Protein AF-A0A1S8L3D3-F1 (afdb_monomer_lite)

Organism: NCBI:txid36839

Radius of gyration: 21.11 Å; chains: 1; bounding box: 49×28×64 Å

Structure (mmCIF, N/CA/C/O backbone):
data_AF-A0A1S8L3D3-F1
#
_entry.id   AF-A0A1S8L3D3-F1
#
loop_
_atom_site.group_PDB
_atom_site.id
_atom_site.type_symbol
_atom_site.label_atom_id
_atom_site.label_alt_id
_atom_site.label_comp_id
_atom_site.label_asym_id
_atom_site.label_entity_id
_atom_site.label_seq_id
_atom_site.pdbx_PDB_ins_code
_atom_site.Cartn_x
_atom_site.Cartn_y
_atom_site.Cartn_z
_atom_site.occupancy
_atom_site.B_iso_or_equiv
_atom_site.auth_seq_id
_atom_site.auth_comp_id
_atom_site.auth_asym_id
_atom_site.auth_atom_id
_atom_site.pdbx_PDB_model_num
ATOM 1 N N . MET A 1 1 ? 31.358 -5.172 3.304 1.00 55.22 1 MET A N 1
ATOM 2 C CA . MET A 1 1 ? 30.221 -5.701 4.100 1.00 55.22 1 MET A CA 1
ATOM 3 C C . MET A 1 1 ? 29.551 -4.629 4.972 1.00 55.22 1 MET A C 1
ATOM 5 O O . MET A 1 1 ? 28.354 -4.429 4.820 1.00 55.22 1 MET A O 1
ATOM 9 N N . LYS A 1 2 ? 30.297 -3.856 5.783 1.00 49.47 2 LYS A N 1
ATOM 10 C CA . LYS A 1 2 ? 29.749 -2.795 6.664 1.00 49.47 2 LYS A CA 1
ATOM 11 C C . LYS A 1 2 ? 28.937 -1.693 5.948 1.00 49.47 2 LYS A C 1
ATOM 13 O O . LYS A 1 2 ? 27.883 -1.305 6.433 1.00 49.47 2 LYS A O 1
ATOM 18 N N . ILE A 1 3 ? 29.351 -1.260 4.752 1.00 60.94 3 ILE A N 1
ATOM 19 C CA . ILE A 1 3 ? 28.654 -0.199 3.987 1.00 60.94 3 ILE A CA 1
ATOM 20 C C . ILE A 1 3 ? 27.263 -0.642 3.489 1.00 60.94 3 ILE A C 1
ATOM 22 O O . ILE A 1 3 ? 26.335 0.164 3.469 1.00 60.94 3 ILE A O 1
ATOM 26 N N . LYS A 1 4 ? 27.088 -1.922 3.118 1.00 54.47 4 LYS A N 1
ATOM 27 C CA . LYS A 1 4 ? 25.771 -2.456 2.716 1.00 54.47 4 LYS A CA 1
ATOM 28 C C . LYS A 1 4 ?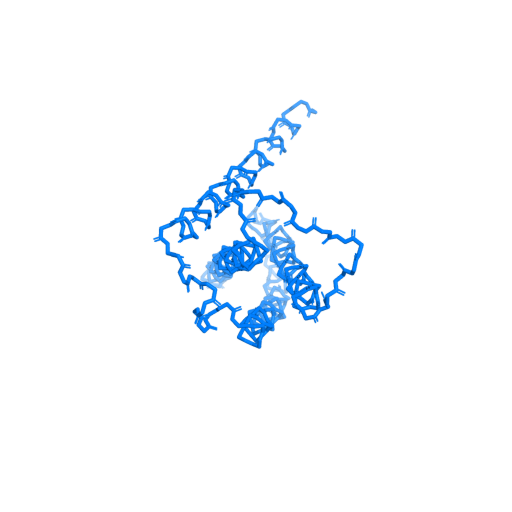 24.809 -2.500 3.907 1.00 54.47 4 LYS A C 1
ATOM 30 O O . LYS A 1 4 ? 23.673 -2.076 3.761 1.00 54.47 4 LYS A O 1
ATOM 35 N N . ILE A 1 5 ? 25.292 -2.918 5.080 1.00 60.12 5 ILE A N 1
ATOM 36 C CA . ILE A 1 5 ? 24.497 -2.975 6.318 1.00 60.12 5 ILE A CA 1
ATOM 37 C C . ILE A 1 5 ? 24.017 -1.572 6.718 1.00 60.12 5 ILE A C 1
ATOM 39 O O . ILE A 1 5 ? 22.832 -1.380 6.971 1.00 60.12 5 ILE A O 1
ATOM 43 N N . ILE A 1 6 ? 24.904 -0.571 6.681 1.00 56.94 6 ILE A N 1
ATOM 44 C CA . ILE A 1 6 ? 24.558 0.822 7.008 1.00 56.94 6 ILE A CA 1
ATOM 45 C C . ILE A 1 6 ? 23.495 1.376 6.045 1.00 56.94 6 ILE A C 1
ATOM 47 O O . ILE A 1 6 ? 22.534 2.001 6.489 1.00 56.94 6 ILE A O 1
ATOM 51 N N . LYS A 1 7 ? 23.604 1.107 4.735 1.00 54.69 7 LYS A N 1
ATOM 52 C CA . LYS A 1 7 ? 22.593 1.545 3.754 1.00 54.69 7 LYS A CA 1
ATOM 53 C C . LYS A 1 7 ? 21.221 0.905 3.990 1.00 54.69 7 LYS A C 1
ATOM 55 O O . LYS A 1 7 ? 20.220 1.610 3.897 1.00 54.69 7 LYS A O 1
ATOM 60 N N . THR A 1 8 ? 21.169 -0.382 4.331 1.00 59.94 8 THR A N 1
ATOM 61 C CA . THR A 1 8 ? 19.910 -1.072 4.657 1.00 59.94 8 THR A CA 1
ATOM 62 C C . THR A 1 8 ? 19.270 -0.508 5.926 1.00 59.94 8 THR A C 1
ATOM 64 O O . THR A 1 8 ? 18.068 -0.262 5.946 1.00 59.94 8 THR A O 1
ATOM 67 N N . ILE A 1 9 ? 20.065 -0.222 6.961 1.00 57.06 9 ILE A N 1
ATOM 68 C CA . ILE A 1 9 ? 19.568 0.379 8.209 1.00 57.06 9 ILE A CA 1
ATOM 69 C C . ILE A 1 9 ? 18.978 1.770 7.947 1.00 57.06 9 ILE A C 1
ATOM 71 O O . ILE A 1 9 ? 17.889 2.071 8.426 1.00 57.06 9 ILE A O 1
ATOM 75 N N . ILE A 1 10 ? 19.646 2.599 7.139 1.00 62.78 10 ILE A N 1
ATOM 76 C CA . ILE A 1 10 ? 19.157 3.943 6.793 1.00 62.78 10 ILE A CA 1
ATOM 77 C C . ILE A 1 10 ? 17.858 3.874 5.975 1.00 62.78 10 ILE A C 1
ATOM 79 O O . ILE A 1 10 ? 16.953 4.677 6.200 1.00 62.78 10 ILE A O 1
ATOM 83 N N . ALA A 1 11 ? 17.746 2.932 5.034 1.00 61.59 11 ALA A N 1
ATOM 84 C CA . ALA A 1 11 ? 16.523 2.738 4.254 1.00 61.59 11 ALA A CA 1
ATOM 85 C C . ALA A 1 11 ? 15.346 2.315 5.150 1.00 61.59 11 ALA A C 1
ATOM 87 O O . ALA A 1 11 ? 14.277 2.922 5.087 1.00 61.59 11 ALA A O 1
ATOM 88 N N . ASN A 1 12 ? 15.578 1.363 6.057 1.00 72.25 12 ASN A N 1
ATOM 89 C CA . ASN A 1 12 ? 14.573 0.915 7.021 1.00 72.25 12 ASN A CA 1
ATOM 90 C C . ASN A 1 12 ? 14.174 2.035 7.992 1.00 72.25 12 ASN A C 1
ATOM 92 O O . ASN A 1 12 ? 12.997 2.177 8.311 1.00 72.25 12 ASN A O 1
ATOM 96 N N . PHE A 1 13 ? 15.128 2.873 8.409 1.00 77.44 13 PHE A N 1
ATOM 97 C CA . PHE A 1 13 ? 14.851 4.025 9.264 1.00 77.44 13 PHE A CA 1
ATOM 98 C C . PHE A 1 13 ? 13.954 5.052 8.565 1.00 77.44 13 PHE A C 1
ATOM 100 O O . PHE A 1 13 ? 13.006 5.538 9.167 1.00 77.44 13 PHE A O 1
ATOM 107 N N . LYS A 1 14 ? 14.182 5.343 7.276 1.00 76.56 14 LYS A N 1
ATOM 108 C CA . LYS A 1 14 ? 13.314 6.256 6.510 1.00 76.56 14 LYS A CA 1
ATOM 109 C C . LYS A 1 14 ? 11.876 5.749 6.421 1.00 76.56 14 LYS A C 1
ATOM 111 O O . LYS A 1 14 ? 10.954 6.531 6.629 1.00 76.56 14 LYS A O 1
ATOM 116 N N . ILE A 1 15 ? 11.692 4.460 6.131 1.00 79.38 15 ILE A N 1
ATOM 117 C CA . ILE A 1 15 ? 10.361 3.839 6.060 1.00 79.38 15 ILE A CA 1
ATOM 118 C C . ILE A 1 15 ? 9.680 3.911 7.430 1.00 79.38 15 ILE A C 1
ATOM 120 O O . ILE A 1 15 ? 8.537 4.353 7.516 1.00 79.38 15 ILE A O 1
ATOM 124 N N . LEU A 1 16 ? 10.399 3.571 8.504 1.00 84.62 16 LEU A N 1
ATOM 125 C CA . LEU A 1 16 ? 9.895 3.670 9.873 1.00 84.62 16 LEU A CA 1
ATOM 126 C C . LEU A 1 16 ? 9.445 5.100 10.209 1.00 84.62 16 LEU A C 1
ATOM 128 O O . LEU A 1 16 ? 8.353 5.291 10.740 1.00 84.62 16 LEU A O 1
ATOM 132 N N . THR A 1 17 ? 10.245 6.108 9.858 1.00 86.19 17 THR A N 1
ATOM 133 C CA . THR A 1 17 ? 9.895 7.515 10.082 1.00 86.19 17 THR A CA 1
ATOM 134 C C . THR A 1 17 ? 8.615 7.897 9.346 1.00 86.19 17 THR A C 1
ATOM 136 O O . THR A 1 17 ? 7.757 8.550 9.929 1.00 86.19 17 THR A O 1
ATOM 139 N N . ILE A 1 18 ? 8.444 7.468 8.092 1.00 87.62 18 ILE A N 1
ATOM 140 C CA . ILE A 1 18 ? 7.222 7.736 7.320 1.00 87.62 18 ILE A CA 1
ATOM 141 C C . ILE A 1 18 ? 6.013 7.069 7.980 1.00 87.62 18 ILE A C 1
ATOM 143 O O . ILE A 1 18 ? 4.992 7.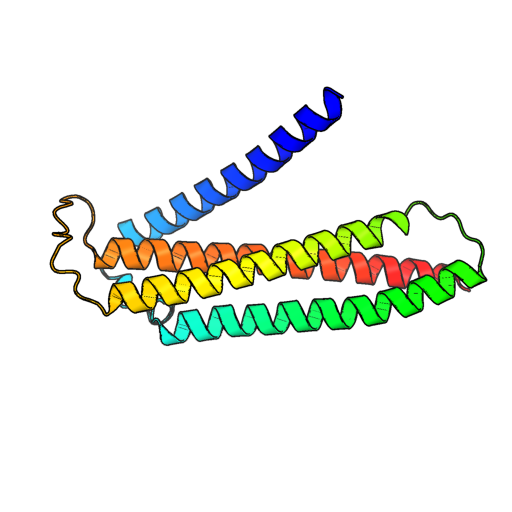724 8.166 1.00 87.62 18 ILE A O 1
ATOM 147 N N . PHE A 1 19 ? 6.142 5.809 8.402 1.00 88.94 19 PHE A N 1
ATOM 148 C CA . PHE A 1 19 ? 5.099 5.098 9.144 1.00 88.94 19 PHE A CA 1
ATOM 149 C C . PHE A 1 19 ? 4.686 5.854 10.411 1.00 88.94 19 PHE A C 1
ATOM 151 O O . PHE A 1 19 ? 3.498 6.083 10.630 1.00 88.94 19 PHE A O 1
ATOM 158 N N . ILE A 1 20 ? 5.657 6.292 11.216 1.00 90.50 20 ILE A N 1
ATOM 159 C CA . ILE A 1 20 ? 5.404 7.048 12.448 1.00 90.50 20 ILE A CA 1
ATOM 160 C C . ILE A 1 20 ? 4.721 8.381 12.134 1.00 90.50 20 ILE A C 1
ATOM 162 O O . ILE A 1 20 ? 3.738 8.727 12.782 1.00 90.50 20 ILE A O 1
ATOM 166 N N . VAL A 1 21 ? 5.193 9.120 11.128 1.00 92.25 21 VAL A N 1
ATOM 167 C CA . VAL A 1 21 ? 4.604 10.409 10.737 1.00 92.25 21 VAL A CA 1
ATOM 168 C C . VAL A 1 21 ? 3.157 10.234 10.277 1.0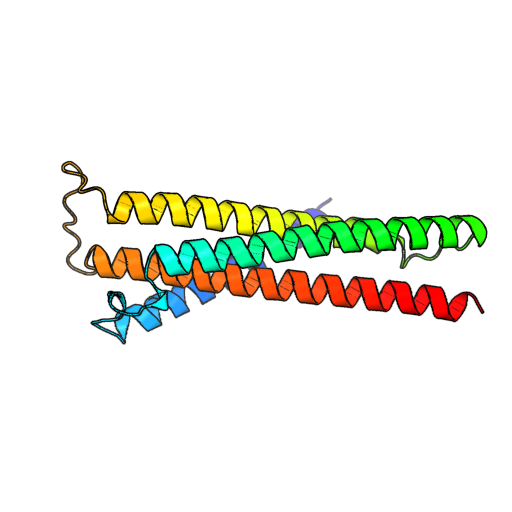0 92.25 21 VAL A C 1
ATOM 170 O O . VAL A 1 21 ? 2.284 10.962 10.740 1.00 92.25 21 VAL A O 1
ATOM 173 N N . LEU A 1 22 ? 2.873 9.248 9.422 1.00 92.06 22 LEU A N 1
ATOM 174 C CA . LEU A 1 22 ? 1.509 8.966 8.966 1.00 92.06 22 LEU A CA 1
ATOM 175 C C . LEU A 1 22 ? 0.602 8.525 10.120 1.00 92.06 22 LEU A C 1
ATOM 177 O O . LEU A 1 22 ? -0.561 8.926 10.178 1.00 92.06 22 LEU A O 1
ATOM 181 N N . PHE A 1 23 ? 1.138 7.756 11.069 1.00 92.19 23 PHE A N 1
ATOM 182 C CA . PHE A 1 23 ? 0.414 7.370 12.274 1.00 92.19 23 PHE A CA 1
ATOM 183 C C . PHE A 1 23 ? 0.086 8.590 13.143 1.00 92.19 23 PHE A C 1
ATOM 185 O O . PHE A 1 23 ? -1.067 8.769 13.530 1.00 92.19 23 PHE A O 1
ATOM 192 N N . ILE A 1 24 ? 1.052 9.482 13.383 1.00 91.31 24 ILE A N 1
ATOM 193 C CA . ILE A 1 24 ? 0.838 10.730 14.132 1.00 91.31 24 ILE A CA 1
ATOM 194 C C . ILE A 1 24 ? -0.211 11.606 13.441 1.00 91.31 24 ILE A C 1
ATOM 196 O O . ILE A 1 24 ? -1.110 12.106 14.112 1.00 91.31 24 ILE A O 1
ATOM 200 N N . ILE A 1 25 ? -0.145 11.756 12.114 1.00 91.25 25 ILE A N 1
ATOM 201 C CA . ILE A 1 25 ? -1.147 12.506 11.343 1.00 91.25 25 ILE A CA 1
ATOM 202 C C . ILE A 1 25 ? -2.533 11.879 11.531 1.00 91.25 25 ILE A C 1
ATOM 204 O O . ILE A 1 25 ? -3.484 12.588 11.853 1.00 91.25 25 ILE A O 1
ATOM 208 N N . SER A 1 26 ? -2.659 10.555 11.405 1.00 90.19 26 SER A N 1
ATOM 209 C CA . SER A 1 26 ? -3.937 9.865 11.626 1.00 90.19 26 SER A CA 1
ATOM 210 C C . SER A 1 26 ? -4.475 10.074 13.047 1.00 90.19 26 SER A C 1
ATOM 212 O O . SER A 1 26 ? -5.654 10.383 13.221 1.00 90.19 26 SER A O 1
ATOM 214 N N . ALA A 1 27 ? -3.604 10.008 14.058 1.00 89.12 27 ALA A N 1
ATOM 215 C CA . ALA A 1 27 ? -3.963 10.245 15.448 1.00 89.12 27 ALA A CA 1
ATOM 216 C C . ALA A 1 27 ? -4.425 11.690 15.670 1.00 89.12 27 ALA A C 1
ATOM 218 O O . ALA A 1 27 ? -5.441 11.912 16.323 1.00 89.12 27 ALA A O 1
ATOM 219 N N . PHE A 1 28 ? -3.732 12.661 15.073 1.00 90.75 28 PHE A N 1
ATOM 220 C CA . PHE A 1 28 ? -4.090 14.076 15.122 1.00 90.75 28 PHE A CA 1
ATOM 221 C C . PHE A 1 28 ? -5.470 14.352 14.505 1.00 90.75 28 PHE A C 1
ATOM 223 O O . PHE A 1 28 ? -6.277 15.078 15.082 1.00 90.75 28 PHE A O 1
ATOM 230 N N . PHE A 1 29 ? -5.795 13.726 13.370 1.00 87.94 29 PHE A N 1
ATOM 231 C CA . PHE A 1 29 ? -7.127 13.848 12.769 1.00 87.94 29 PHE A CA 1
ATOM 232 C C . PHE A 1 29 ? -8.230 13.316 13.693 1.00 87.94 29 PHE A C 1
ATOM 234 O O . PHE A 1 29 ? -9.268 13.967 13.847 1.00 87.94 29 PHE A O 1
ATOM 241 N N . VAL A 1 30 ? -8.002 12.162 14.326 1.00 87.75 30 VAL A N 1
ATOM 242 C CA . VAL A 1 30 ? -8.974 11.526 15.229 1.00 87.75 30 VAL A CA 1
ATOM 243 C C . VAL A 1 30 ? -9.169 12.324 16.518 1.00 87.75 30 VAL A C 1
ATOM 245 O O . VAL A 1 30 ? -10.296 12.430 16.997 1.00 87.75 30 VAL A O 1
ATOM 248 N N . THR A 1 31 ? -8.110 12.914 17.077 1.00 85.31 31 THR A N 1
ATOM 249 C CA . THR A 1 31 ? -8.213 13.704 18.314 1.00 85.31 31 THR A CA 1
ATOM 250 C C . THR A 1 31 ? -8.916 15.043 18.103 1.00 85.31 31 THR A C 1
ATOM 252 O O . THR A 1 31 ? -9.650 15.482 18.989 1.00 85.31 31 THR A O 1
ATOM 255 N N . LEU A 1 32 ? -8.754 15.675 16.936 1.00 85.56 32 LEU A N 1
ATOM 256 C CA . LEU A 1 32 ? -9.435 16.932 16.612 1.00 85.56 32 LEU A CA 1
ATOM 257 C C . LEU A 1 32 ? -10.921 16.748 16.274 1.00 85.56 32 LEU A C 1
ATOM 259 O O . LEU A 1 32 ? -11.740 17.602 16.613 1.00 85.56 32 LEU A O 1
ATOM 263 N N . ASN A 1 33 ? -11.293 15.637 15.633 1.00 82.62 33 ASN A N 1
ATOM 264 C CA . ASN A 1 33 ? -12.658 15.404 15.163 1.00 82.62 33 ASN A CA 1
ATOM 265 C C . ASN A 1 33 ? -13.372 14.324 15.982 1.00 82.62 33 ASN A C 1
ATOM 267 O O . ASN A 1 33 ? -13.332 13.137 15.665 1.00 82.62 33 ASN A O 1
ATOM 271 N N . LYS A 1 34 ? -14.147 14.741 16.990 1.00 73.00 34 LYS A N 1
ATOM 272 C CA . LYS A 1 34 ? -14.897 13.825 17.877 1.00 73.00 34 LYS A CA 1
ATOM 273 C C . LYS A 1 34 ? -15.918 12.917 17.167 1.00 73.00 34 LYS A C 1
ATOM 275 O O . LYS A 1 34 ? -16.361 11.939 17.761 1.00 73.00 34 LYS A O 1
ATOM 280 N N . LYS A 1 35 ? -16.306 13.231 15.925 1.00 81.56 35 LYS A N 1
ATOM 281 C CA . LYS A 1 35 ? -17.233 12.438 15.091 1.00 81.56 35 LYS A CA 1
ATOM 282 C C . LYS A 1 35 ? -16.569 11.865 13.837 1.00 81.56 35 LYS A C 1
ATOM 284 O O . LYS A 1 35 ? -17.245 11.561 12.867 1.00 81.56 35 LYS A O 1
ATOM 289 N N . ILE A 1 36 ? -15.246 11.706 13.831 1.00 82.75 36 ILE A N 1
ATOM 290 C CA . ILE A 1 36 ? -14.523 11.244 12.639 1.00 82.75 36 ILE A CA 1
ATOM 291 C C . ILE A 1 36 ? -15.019 9.887 12.117 1.00 82.75 36 ILE A C 1
ATOM 293 O O . ILE A 1 36 ? -15.032 9.662 10.914 1.00 82.75 36 ILE A O 1
ATOM 297 N N . TYR A 1 37 ? -15.511 9.020 13.007 1.00 78.50 37 TYR A N 1
ATOM 298 C CA . TYR A 1 37 ? -16.063 7.706 12.673 1.00 78.50 37 TYR A CA 1
ATOM 299 C C . TYR A 1 37 ? -17.336 7.752 11.808 1.00 78.50 37 TYR A C 1
ATOM 301 O O . TYR A 1 37 ? -17.717 6.718 11.271 1.00 78.50 37 TYR A O 1
ATOM 309 N N . THR A 1 38 ? -17.996 8.909 11.668 1.00 82.50 38 THR A N 1
ATOM 310 C CA . THR A 1 38 ? -19.170 9.075 10.792 1.00 82.50 38 THR A CA 1
ATOM 311 C C . THR A 1 38 ? -18.806 9.552 9.388 1.00 82.50 38 THR A C 1
ATOM 313 O O . THR A 1 38 ? -19.700 9.799 8.584 1.00 82.50 38 THR A O 1
ATOM 316 N N . LEU A 1 39 ? -17.521 9.767 9.088 1.00 87.19 39 LEU A N 1
ATOM 317 C CA . LEU A 1 39 ? -17.102 10.141 7.742 1.00 87.19 39 LEU A CA 1
ATOM 318 C C . LEU A 1 39 ? -17.302 8.962 6.786 1.00 87.19 39 LEU A C 1
ATOM 320 O O . LEU A 1 39 ? -16.810 7.865 7.046 1.00 87.19 39 LEU A O 1
ATOM 324 N N . SER A 1 40 ? -17.926 9.226 5.637 1.00 87.81 40 SER A N 1
ATOM 325 C CA . SER A 1 40 ? -18.163 8.228 4.583 1.00 87.81 40 SER A CA 1
ATOM 326 C C . SER A 1 40 ? -16.874 7.564 4.087 1.00 87.81 40 SER A C 1
ATOM 328 O O . SER A 1 40 ? -16.862 6.385 3.750 1.00 87.81 40 SER A O 1
ATOM 330 N N . ILE A 1 41 ? -15.749 8.287 4.123 1.00 88.38 41 ILE A N 1
ATOM 331 C CA . ILE A 1 41 ? -14.428 7.761 3.748 1.00 88.38 41 ILE A CA 1
ATOM 332 C C . ILE A 1 41 ? -13.942 6.624 4.671 1.00 88.38 41 ILE A C 1
ATOM 334 O O . ILE A 1 41 ? -13.029 5.885 4.313 1.00 88.38 41 ILE A O 1
ATOM 338 N N . LEU A 1 42 ? -14.528 6.476 5.865 1.00 89.81 42 LEU A N 1
ATOM 339 C CA . LEU A 1 42 ? -14.197 5.423 6.832 1.00 89.81 42 LEU A CA 1
ATOM 340 C C . LEU A 1 42 ? -15.211 4.276 6.848 1.00 89.81 42 LEU A C 1
ATOM 342 O O . LEU A 1 42 ? -15.064 3.329 7.634 1.00 89.81 42 LEU A O 1
ATOM 346 N N . GLU A 1 43 ? -16.220 4.326 5.980 1.00 92.12 43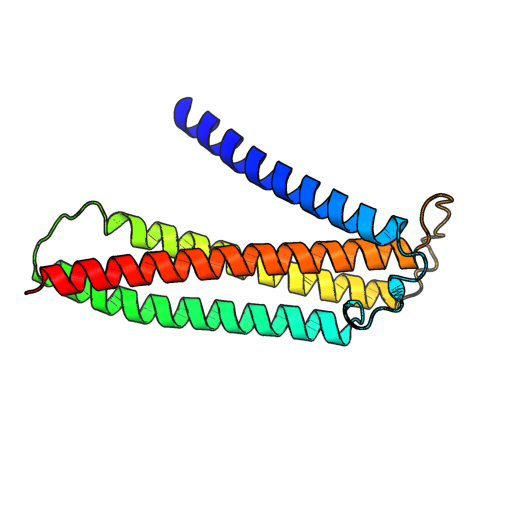 GLU A N 1
ATOM 347 C CA . GLU A 1 43 ? -17.128 3.208 5.775 1.00 92.12 43 GLU A CA 1
ATOM 348 C C . GLU A 1 43 ? -16.380 2.020 5.166 1.00 92.12 43 GLU A C 1
ATOM 350 O O . GLU A 1 43 ? -15.545 2.165 4.272 1.00 92.12 43 GLU A O 1
ATOM 355 N N . ASP A 1 44 ? -16.692 0.817 5.652 1.00 90.56 44 ASP A N 1
ATOM 356 C CA . ASP A 1 44 ? -16.011 -0.416 5.237 1.00 90.56 44 ASP A CA 1
ATOM 357 C C . ASP A 1 44 ? -16.110 -0.639 3.719 1.00 90.56 44 ASP A C 1
ATOM 359 O O . ASP A 1 44 ? -15.128 -0.996 3.072 1.00 90.56 44 ASP A O 1
ATOM 363 N N . GLN A 1 45 ? -17.284 -0.370 3.138 1.00 92.31 45 GLN A N 1
ATOM 364 C CA . GLN A 1 45 ? -17.520 -0.519 1.703 1.00 92.31 45 GLN A CA 1
ATOM 365 C C . GLN A 1 45 ? -16.672 0.455 0.880 1.00 92.31 45 GLN A C 1
ATOM 367 O O . GLN A 1 45 ? -16.104 0.060 -0.138 1.00 92.31 45 GLN A O 1
ATOM 372 N N . PHE A 1 46 ? -16.548 1.706 1.333 1.00 93.44 46 PHE A N 1
ATOM 373 C CA . PHE A 1 46 ? -15.684 2.684 0.681 1.00 93.44 46 PHE A CA 1
ATOM 374 C C . PHE A 1 46 ? -14.221 2.233 0.726 1.00 93.44 46 PHE A C 1
ATOM 376 O O . PHE A 1 46 ? -13.568 2.192 -0.312 1.00 93.44 46 PHE A O 1
ATOM 383 N N . LEU A 1 47 ? -13.718 1.854 1.904 1.00 92.62 47 LEU A N 1
ATOM 384 C CA . LEU A 1 47 ? -12.329 1.431 2.107 1.00 92.62 47 LEU A CA 1
ATOM 385 C C . LEU A 1 47 ? -11.947 0.233 1.236 1.00 92.62 47 LEU A C 1
ATOM 387 O O . LEU A 1 47 ? -10.915 0.268 0.566 1.00 92.62 47 LEU A O 1
ATOM 391 N N . ILE A 1 48 ? -12.780 -0.809 1.219 1.00 93.62 48 ILE A N 1
ATOM 392 C CA . ILE A 1 48 ? -12.540 -2.012 0.413 1.00 93.62 48 ILE A CA 1
ATOM 393 C C . ILE A 1 48 ? -12.512 -1.653 -1.075 1.00 93.62 48 ILE A C 1
ATOM 395 O O . ILE A 1 48 ? -11.580 -2.043 -1.779 1.00 93.62 48 ILE A O 1
ATOM 399 N N . ASN A 1 49 ? -13.484 -0.869 -1.549 1.00 95.12 49 ASN A N 1
ATOM 400 C CA . ASN A 1 49 ? -13.544 -0.449 -2.949 1.00 95.12 49 ASN A CA 1
ATOM 401 C C . ASN A 1 49 ? -12.353 0.431 -3.332 1.00 95.12 49 ASN A C 1
ATOM 403 O O . ASN A 1 49 ? -11.764 0.244 -4.396 1.00 95.12 49 ASN A O 1
ATOM 407 N N . PHE A 1 50 ? -11.979 1.372 -2.468 1.00 93.94 50 PHE A N 1
ATOM 408 C CA . PHE A 1 50 ? -10.853 2.268 -2.686 1.00 93.94 50 PHE A CA 1
ATOM 409 C C . PHE A 1 50 ? -9.543 1.485 -2.799 1.00 93.94 50 PHE A C 1
ATOM 411 O O . PHE A 1 50 ? -8.878 1.549 -3.833 1.00 93.94 50 PHE A O 1
ATOM 418 N N . VAL A 1 51 ? -9.200 0.685 -1.785 1.00 94.06 51 VAL A N 1
ATOM 419 C CA . VAL A 1 51 ? -7.956 -0.100 -1.786 1.00 94.06 51 VAL A CA 1
ATOM 420 C C . VAL A 1 51 ? -7.963 -1.134 -2.915 1.00 94.06 51 VAL A C 1
ATOM 422 O O . VAL A 1 51 ? -6.950 -1.301 -3.592 1.00 94.06 51 VAL A O 1
ATOM 425 N N . GLY A 1 52 ? -9.102 -1.781 -3.182 1.00 93.81 52 GLY A N 1
ATOM 426 C CA . GLY A 1 52 ? -9.255 -2.732 -4.284 1.00 93.81 52 GLY A CA 1
ATOM 427 C C . GLY A 1 52 ? -9.044 -2.096 -5.660 1.00 93.81 52 GLY A C 1
ATOM 428 O O . GLY A 1 52 ? -8.344 -2.663 -6.498 1.00 93.81 52 GLY A O 1
ATOM 429 N N . THR A 1 53 ? -9.572 -0.889 -5.878 1.00 95.25 53 THR A N 1
ATOM 430 C CA . THR A 1 53 ? -9.368 -0.134 -7.126 1.00 95.25 53 THR A CA 1
ATOM 431 C C . THR A 1 53 ? -7.899 0.234 -7.310 1.00 95.25 53 THR A C 1
ATOM 433 O O . THR A 1 53 ? -7.347 0.048 -8.394 1.00 95.25 53 THR A O 1
ATOM 436 N N . ILE A 1 54 ? -7.240 0.708 -6.247 1.00 92.56 54 ILE A N 1
ATOM 437 C CA . ILE A 1 54 ? -5.810 1.025 -6.289 1.00 92.56 54 ILE A CA 1
ATOM 438 C C . ILE A 1 54 ? -4.977 -0.230 -6.564 1.00 92.56 54 ILE A C 1
ATOM 440 O O . ILE A 1 54 ? -4.075 -0.182 -7.392 1.00 92.56 54 ILE A O 1
ATOM 444 N N . LEU A 1 55 ? -5.303 -1.369 -5.952 1.00 93.31 55 LEU A N 1
ATOM 445 C CA . LEU A 1 55 ? -4.622 -2.634 -6.228 1.00 93.31 55 LEU A CA 1
ATOM 446 C C . LEU A 1 55 ? -4.777 -3.062 -7.694 1.00 93.31 55 LEU A C 1
ATOM 448 O O . LEU A 1 55 ? -3.789 -3.429 -8.330 1.00 93.31 55 LEU A O 1
ATOM 452 N N . ALA A 1 56 ? -5.995 -2.996 -8.239 1.00 93.12 56 ALA A N 1
ATOM 453 C CA . ALA A 1 56 ? -6.257 -3.324 -9.639 1.00 93.12 56 ALA A CA 1
ATOM 454 C C . ALA A 1 56 ? -5.452 -2.422 -10.588 1.00 93.12 56 ALA A C 1
ATOM 456 O O . ALA A 1 56 ? -4.843 -2.912 -11.541 1.00 93.12 56 ALA A O 1
ATOM 457 N N . LEU A 1 57 ? -5.385 -1.121 -10.287 1.00 91.19 57 LEU A N 1
ATOM 458 C CA . LEU A 1 57 ? -4.557 -0.165 -11.019 1.00 91.19 57 LEU A CA 1
ATOM 459 C C . LEU A 1 57 ? -3.069 -0.541 -10.954 1.00 91.19 57 LEU A C 1
ATOM 461 O O . LEU A 1 57 ? -2.404 -0.574 -11.986 1.00 91.19 57 LEU A O 1
ATOM 465 N N . SER A 1 58 ? -2.549 -0.867 -9.771 1.00 89.75 58 SER A N 1
ATOM 466 C CA . SER A 1 58 ? -1.149 -1.263 -9.578 1.00 89.75 58 SER A CA 1
ATOM 467 C C . SER A 1 58 ? -0.781 -2.518 -10.370 1.00 89.75 58 SER A C 1
ATOM 469 O O . SER A 1 58 ? 0.258 -2.553 -11.030 1.00 89.75 58 SER A O 1
ATOM 471 N N . VAL A 1 59 ? -1.657 -3.529 -10.376 1.00 90.19 59 VAL A N 1
ATOM 472 C CA . VAL A 1 59 ? -1.472 -4.742 -11.185 1.00 90.19 59 VAL A CA 1
ATOM 473 C C . VAL A 1 59 ? -1.466 -4.401 -12.675 1.00 90.19 59 VAL A C 1
ATOM 475 O O . VAL A 1 59 ? -0.559 -4.829 -13.386 1.00 90.19 59 VAL A O 1
ATOM 478 N N . ALA A 1 60 ? -2.411 -3.581 -13.144 1.00 90.69 60 ALA A N 1
ATOM 479 C CA . ALA A 1 60 ? -2.453 -3.147 -14.539 1.00 90.69 60 ALA A CA 1
ATOM 480 C C . ALA A 1 60 ? -1.176 -2.391 -14.953 1.00 90.69 60 ALA A C 1
ATOM 482 O O . ALA A 1 60 ? -0.632 -2.640 -16.031 1.00 90.69 60 ALA A O 1
ATOM 483 N N . ILE A 1 61 ? -0.657 -1.518 -14.082 1.00 85.06 61 ILE A N 1
ATOM 484 C CA . ILE A 1 61 ? 0.611 -0.804 -14.289 1.00 85.06 61 ILE A CA 1
ATOM 485 C C . ILE A 1 61 ? 1.773 -1.793 -14.416 1.00 85.06 61 ILE A C 1
ATOM 487 O O . ILE A 1 61 ? 2.561 -1.682 -15.353 1.00 85.06 61 ILE A O 1
ATOM 491 N N . ILE A 1 62 ? 1.874 -2.781 -13.522 1.00 84.62 62 ILE A N 1
ATOM 492 C CA . ILE A 1 62 ? 2.912 -3.816 -13.601 1.00 84.62 62 ILE A CA 1
ATOM 493 C C . ILE A 1 62 ? 2.828 -4.571 -14.929 1.00 84.62 62 ILE A C 1
ATOM 495 O O . ILE A 1 62 ? 3.845 -4.736 -15.602 1.00 84.62 62 ILE A O 1
ATOM 499 N N . THR A 1 63 ? 1.634 -5.012 -15.329 1.00 86.94 63 THR A N 1
ATOM 500 C CA . THR A 1 63 ? 1.430 -5.739 -16.589 1.00 86.94 63 THR A CA 1
ATOM 501 C C . THR A 1 63 ? 1.860 -4.902 -17.794 1.00 86.94 63 THR A C 1
ATOM 503 O O . THR A 1 63 ? 2.586 -5.390 -18.663 1.00 86.94 63 THR A O 1
ATOM 506 N N . LEU A 1 64 ? 1.468 -3.626 -17.829 1.00 82.81 64 LEU A N 1
ATOM 507 C CA . LEU A 1 64 ? 1.862 -2.691 -18.881 1.00 82.81 64 LEU A CA 1
ATOM 508 C C . LEU A 1 64 ? 3.385 -2.503 -18.923 1.00 82.81 64 LEU A C 1
ATOM 510 O O . LEU A 1 64 ? 3.982 -2.505 -19.999 1.00 82.81 64 LEU A O 1
ATOM 514 N N . LEU A 1 65 ? 4.028 -2.399 -17.762 1.00 79.19 65 LEU A N 1
ATOM 515 C CA . LEU A 1 65 ? 5.475 -2.241 -17.662 1.00 79.19 65 LEU A CA 1
ATOM 516 C C . LEU A 1 65 ? 6.244 -3.473 -18.130 1.00 79.19 65 LEU A C 1
ATOM 518 O O . LEU A 1 65 ? 7.228 -3.309 -18.848 1.00 79.19 65 LEU A O 1
ATOM 522 N N . TYR A 1 66 ? 5.792 -4.686 -17.800 1.00 81.00 66 TYR A N 1
ATOM 523 C CA . TYR A 1 66 ? 6.389 -5.907 -18.351 1.00 81.00 66 TYR A CA 1
ATOM 524 C C . TYR A 1 66 ? 6.346 -5.904 -19.883 1.00 81.00 66 TYR A C 1
ATOM 526 O O . TYR A 1 66 ? 7.372 -6.136 -20.520 1.00 81.00 66 TYR A O 1
ATOM 534 N N . SER A 1 67 ? 5.214 -5.512 -20.480 1.00 80.81 67 SER A N 1
ATOM 535 C CA . SER A 1 67 ? 5.109 -5.410 -21.941 1.00 80.81 67 SER A CA 1
ATOM 536 C C . SER A 1 67 ? 6.067 -4.375 -22.550 1.00 80.81 67 SER A C 1
ATOM 538 O O . SER A 1 67 ? 6.599 -4.595 -23.640 1.00 80.81 67 SER A O 1
ATOM 540 N N . ILE A 1 68 ? 6.302 -3.244 -21.877 1.00 75.44 68 ILE A N 1
ATOM 541 C CA . ILE A 1 68 ? 7.264 -2.228 -22.336 1.00 75.44 68 ILE A CA 1
ATOM 542 C C . ILE A 1 68 ? 8.701 -2.741 -22.205 1.00 75.44 68 ILE A C 1
ATOM 544 O O . ILE A 1 68 ? 9.513 -2.538 -23.105 1.00 75.44 68 ILE A O 1
ATOM 548 N N . ILE A 1 69 ? 9.024 -3.419 -21.107 1.00 74.25 69 ILE A N 1
ATOM 549 C CA . ILE A 1 69 ? 10.381 -3.892 -20.827 1.00 74.25 69 ILE A CA 1
ATOM 550 C C . ILE A 1 69 ? 10.815 -4.964 -21.813 1.00 74.25 69 ILE A C 1
ATOM 552 O O . ILE A 1 69 ? 11.956 -4.911 -22.267 1.00 74.25 69 ILE A O 1
ATOM 556 N N . ASP A 1 70 ? 9.924 -5.873 -22.201 1.00 71.44 70 ASP A N 1
ATOM 557 C CA . ASP A 1 70 ? 10.241 -6.872 -23.222 1.00 71.44 70 ASP A CA 1
ATOM 558 C C . ASP A 1 70 ? 10.617 -6.195 -24.552 1.00 71.44 70 ASP A C 1
ATOM 560 O O . ASP A 1 70 ? 11.667 -6.492 -25.127 1.00 71.44 70 ASP A O 1
ATOM 564 N N . LYS A 1 71 ? 9.868 -5.162 -24.966 1.00 70.62 71 LYS A N 1
ATOM 565 C CA . LYS A 1 71 ? 10.178 -4.354 -26.165 1.00 70.62 71 LYS A CA 1
ATOM 566 C C . LYS A 1 71 ? 11.504 -3.593 -26.048 1.00 70.62 71 LYS A C 1
ATOM 568 O O . LYS A 1 71 ? 12.248 -3.454 -27.027 1.00 70.62 71 LYS A O 1
ATOM 573 N N . VAL A 1 72 ? 11.809 -3.079 -24.855 1.00 67.12 72 VAL A N 1
ATOM 574 C CA . VAL A 1 72 ? 13.065 -2.376 -24.559 1.00 67.12 72 VAL A CA 1
ATOM 575 C C . VAL A 1 72 ? 14.246 -3.349 -24.587 1.00 67.12 72 VAL A C 1
ATOM 577 O O . VAL A 1 72 ? 15.264 -3.050 -25.209 1.00 67.12 72 VAL A 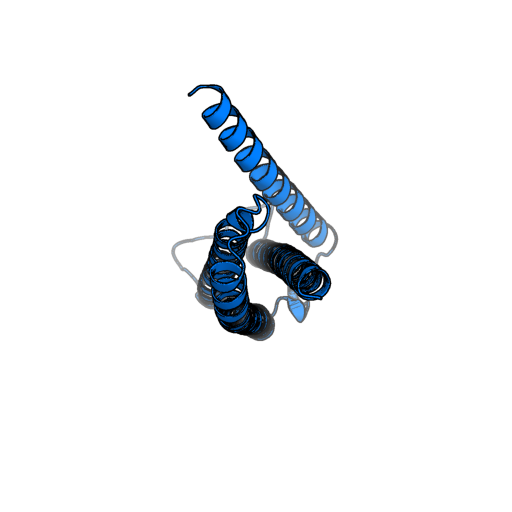O 1
ATOM 580 N N . ARG A 1 73 ? 14.112 -4.537 -23.988 1.00 67.75 73 ARG A N 1
ATOM 581 C CA . ARG A 1 73 ? 15.152 -5.574 -23.950 1.00 67.75 73 ARG A CA 1
ATOM 582 C C . ARG A 1 73 ? 15.474 -6.101 -25.345 1.00 67.75 73 ARG A C 1
ATOM 584 O O . ARG A 1 73 ? 16.650 -6.185 -25.696 1.00 67.75 73 ARG A O 1
ATOM 591 N N . GLU A 1 74 ? 14.455 -6.385 -26.154 1.00 68.56 74 GLU A N 1
ATOM 592 C CA . GLU A 1 74 ? 14.630 -6.758 -27.564 1.00 68.56 74 GLU A CA 1
ATOM 593 C C . GLU A 1 74 ? 15.365 -5.677 -28.362 1.00 68.56 74 GLU A C 1
ATOM 595 O O . GLU A 1 74 ? 16.201 -5.985 -29.213 1.00 68.56 74 GLU A O 1
ATOM 600 N N . SER A 1 75 ? 15.089 -4.401 -28.073 1.00 63.78 75 SER A N 1
ATOM 601 C CA . SER A 1 75 ? 15.796 -3.291 -28.708 1.00 63.78 75 SER A CA 1
ATOM 602 C C . SER A 1 75 ? 17.256 -3.217 -28.248 1.00 63.78 75 SER A C 1
ATOM 604 O O . SER A 1 75 ? 18.132 -3.089 -29.088 1.00 63.78 75 SER A O 1
ATOM 606 N N . ILE A 1 76 ? 17.565 -3.364 -26.958 1.00 62.31 76 ILE A N 1
ATOM 607 C CA . ILE A 1 76 ? 18.948 -3.266 -26.449 1.00 62.31 76 ILE A CA 1
ATOM 608 C C . ILE A 1 76 ? 19.843 -4.394 -26.986 1.00 62.31 76 ILE A C 1
ATOM 610 O O . ILE A 1 76 ? 20.975 -4.128 -27.393 1.00 62.31 76 ILE A O 1
ATOM 614 N N . ILE A 1 77 ? 19.341 -5.636 -27.037 1.00 63.50 77 ILE A N 1
ATOM 615 C CA . ILE A 1 77 ? 20.104 -6.797 -27.537 1.00 63.50 77 ILE A CA 1
ATOM 616 C C . ILE A 1 77 ? 20.543 -6.577 -28.992 1.00 63.50 77 ILE A C 1
ATOM 618 O O . ILE A 1 77 ? 21.665 -6.933 -29.352 1.00 63.50 77 ILE A O 1
ATOM 622 N N . LYS A 1 78 ? 19.701 -5.931 -29.809 1.00 59.81 78 LYS A N 1
ATOM 623 C CA . LYS A 1 78 ? 20.014 -5.621 -31.212 1.00 59.81 78 LYS A CA 1
ATOM 624 C C . LYS A 1 78 ? 21.117 -4.573 -31.390 1.00 59.81 78 LYS A C 1
ATOM 626 O O . LYS A 1 78 ? 21.749 -4.570 -32.439 1.00 59.81 78 LYS A O 1
ATOM 631 N N . PHE A 1 79 ? 21.362 -3.711 -30.403 1.00 58.59 79 PHE A N 1
ATOM 632 C CA . PHE A 1 79 ? 22.283 -2.573 -30.538 1.00 58.59 79 PHE A CA 1
ATOM 633 C C . PHE A 1 79 ? 23.574 -2.691 -29.707 1.00 58.59 79 PHE A C 1
ATOM 635 O O . PHE A 1 79 ? 24.364 -1.756 -29.695 1.00 58.59 79 PHE A O 1
ATOM 642 N N . HIS A 1 80 ? 23.820 -3.821 -29.028 1.00 55.81 80 HIS A N 1
ATOM 643 C CA . HIS A 1 80 ? 25.056 -4.099 -28.267 1.00 55.81 80 HIS A CA 1
ATOM 644 C C . HIS A 1 80 ? 25.474 -2.995 -27.265 1.00 55.81 80 HIS A C 1
ATOM 646 O O . HIS A 1 80 ? 26.637 -2.884 -26.881 1.00 55.81 80 HIS A O 1
ATOM 652 N N . PHE A 1 81 ? 24.521 -2.180 -26.804 1.00 56.94 81 PHE A N 1
ATOM 653 C CA . PHE A 1 81 ? 24.784 -1.117 -25.840 1.00 56.94 81 PHE A CA 1
ATOM 654 C C . PHE A 1 81 ? 24.846 -1.699 -24.422 1.00 56.94 81 PHE A C 1
ATOM 656 O O . PHE A 1 81 ? 23.818 -1.956 -23.795 1.00 56.94 81 PHE A O 1
ATOM 663 N N . GLN A 1 82 ? 26.057 -1.852 -23.880 1.00 54.38 82 GLN A N 1
ATOM 664 C CA . GLN A 1 82 ? 26.289 -1.988 -22.437 1.00 54.38 82 GLN A CA 1
ATOM 665 C C . GLN A 1 82 ? 26.038 -0.636 -21.754 1.00 54.38 82 GLN A C 1
ATOM 667 O O . GLN A 1 82 ? 26.967 0.086 -21.402 1.00 54.38 82 GLN A O 1
ATOM 672 N N . ASN A 1 83 ? 24.771 -0.242 -21.609 1.00 56.78 83 ASN A N 1
ATOM 673 C CA . ASN A 1 83 ? 24.422 1.024 -20.972 1.00 56.78 83 ASN A CA 1
ATOM 674 C C . ASN A 1 83 ? 23.999 0.785 -19.514 1.00 56.78 83 ASN A C 1
ATOM 676 O O . ASN A 1 83 ? 22.938 0.237 -19.245 1.00 56.78 83 ASN A O 1
ATOM 680 N N . THR A 1 84 ? 24.787 1.264 -18.549 1.00 59.59 84 THR A N 1
ATOM 681 C CA . THR A 1 84 ? 24.577 1.096 -17.087 1.00 59.59 84 THR A CA 1
ATOM 682 C C . THR A 1 84 ? 23.213 1.574 -16.558 1.00 59.59 84 THR A C 1
ATOM 684 O O . THR A 1 84 ? 22.829 1.276 -15.425 1.00 59.59 84 THR A O 1
ATOM 687 N N . LYS A 1 85 ? 22.450 2.333 -17.356 1.00 61.25 85 LYS A N 1
ATOM 688 C CA . LYS A 1 85 ? 21.087 2.765 -17.018 1.00 61.25 85 LYS A CA 1
ATOM 689 C C . LYS A 1 85 ? 20.058 1.633 -17.141 1.00 61.25 85 LYS A C 1
ATOM 691 O O . LYS A 1 85 ? 19.100 1.635 -16.372 1.00 61.25 85 LYS A O 1
ATOM 696 N N . THR A 1 86 ? 20.243 0.659 -18.037 1.00 62.41 86 THR A N 1
ATOM 697 C CA . THR A 1 86 ? 19.279 -0.443 -18.239 1.00 62.41 86 THR A CA 1
ATOM 698 C C . THR A 1 86 ? 19.308 -1.465 -17.107 1.00 62.41 86 THR A C 1
ATOM 700 O O . THR A 1 86 ? 18.281 -2.067 -16.804 1.00 62.41 86 THR A O 1
ATOM 703 N N . ASP A 1 87 ? 20.424 -1.560 -16.380 1.00 67.31 87 ASP A N 1
ATOM 704 C CA . ASP A 1 87 ? 20.559 -2.406 -15.184 1.00 67.31 87 ASP A CA 1
ATOM 705 C C . ASP A 1 87 ? 19.651 -1.961 -14.024 1.00 67.31 87 ASP A C 1
ATOM 707 O O . ASP A 1 87 ? 19.446 -2.702 -13.062 1.00 67.31 87 ASP A O 1
ATOM 711 N N . ARG A 1 88 ? 19.069 -0.755 -14.103 1.00 72.94 88 ARG A N 1
ATOM 712 C CA . ARG A 1 88 ? 18.101 -0.254 -13.115 1.00 72.94 88 ARG A CA 1
ATOM 713 C C . ARG A 1 88 ? 16.682 -0.768 -13.353 1.00 72.94 88 ARG A C 1
ATOM 715 O O . ARG A 1 88 ? 15.889 -0.756 -12.418 1.00 72.94 88 ARG A O 1
ATOM 722 N N . ILE A 1 89 ? 16.355 -1.245 -14.556 1.00 74.75 89 ILE A N 1
ATOM 723 C CA . ILE A 1 89 ? 15.001 -1.706 -14.905 1.00 74.75 89 ILE A CA 1
ATOM 724 C C . ILE A 1 89 ? 14.529 -2.859 -13.997 1.00 74.75 89 ILE A C 1
ATOM 726 O O . ILE A 1 89 ? 13.434 -2.749 -13.443 1.00 74.75 89 ILE A O 1
ATOM 730 N N . PRO A 1 90 ? 15.328 -3.922 -13.751 1.00 77.38 90 PRO A N 1
ATOM 731 C CA . PRO A 1 90 ? 14.921 -4.993 -12.841 1.00 77.38 90 PRO A CA 1
ATOM 732 C C . PRO A 1 90 ? 14.687 -4.505 -11.405 1.00 77.38 90 PRO A C 1
ATOM 734 O O . PRO A 1 90 ? 13.832 -5.041 -10.704 1.00 77.38 90 PRO A O 1
ATOM 737 N N . HIS A 1 91 ? 15.425 -3.478 -10.964 1.00 79.25 91 HIS A N 1
ATOM 738 C CA . HIS A 1 91 ? 15.240 -2.878 -9.642 1.00 79.25 91 HIS A CA 1
ATOM 739 C C . HIS A 1 91 ? 13.911 -2.125 -9.547 1.00 79.25 91 HIS A C 1
ATOM 741 O O . HIS A 1 91 ? 13.171 -2.332 -8.593 1.00 79.25 91 HIS A O 1
ATOM 747 N N . LEU A 1 92 ? 13.582 -1.306 -10.552 1.00 80.81 92 LEU A N 1
ATOM 748 C CA . LEU A 1 92 ? 12.322 -0.555 -10.600 1.00 80.81 92 LEU A CA 1
ATOM 749 C C . LEU A 1 92 ? 11.109 -1.500 -10.656 1.00 80.81 92 LEU A C 1
ATOM 751 O O . LEU A 1 92 ? 10.118 -1.281 -9.966 1.00 80.81 92 LEU A O 1
ATOM 755 N N . LEU A 1 93 ? 11.199 -2.595 -11.420 1.00 79.56 93 LEU A N 1
ATOM 756 C CA . LEU A 1 93 ? 10.162 -3.634 -11.429 1.00 79.56 93 LEU A CA 1
ATOM 757 C C . LEU A 1 93 ? 9.980 -4.300 -10.066 1.00 79.56 93 LEU A C 1
ATOM 759 O O . LEU A 1 93 ? 8.854 -4.600 -9.668 1.00 79.56 93 LEU A O 1
ATOM 763 N N . LYS A 1 94 ? 11.086 -4.555 -9.363 1.00 83.75 94 LYS A N 1
ATOM 764 C CA . LYS A 1 94 ? 11.033 -5.119 -8.019 1.00 83.75 94 LYS A CA 1
ATOM 765 C C . LYS A 1 94 ? 10.349 -4.154 -7.046 1.00 83.75 94 LYS A C 1
ATOM 767 O O . LYS A 1 94 ? 9.475 -4.601 -6.318 1.00 83.75 94 LYS A O 1
ATOM 772 N N . GLU A 1 95 ? 10.685 -2.863 -7.086 1.00 82.19 95 GLU A N 1
ATOM 773 C CA . GLU A 1 95 ? 10.029 -1.830 -6.266 1.00 82.19 95 GLU A CA 1
ATOM 774 C C . GLU A 1 95 ? 8.512 -1.803 -6.504 1.00 82.19 95 GLU A C 1
ATOM 776 O O . GLU A 1 95 ? 7.743 -1.939 -5.561 1.00 82.19 95 GLU A O 1
ATOM 781 N N . LEU A 1 96 ? 8.071 -1.764 -7.765 1.00 83.62 96 LEU A N 1
ATOM 782 C CA . LEU A 1 96 ? 6.644 -1.817 -8.114 1.00 83.62 96 LEU A CA 1
ATOM 783 C C . LEU A 1 96 ? 5.937 -3.077 -7.607 1.00 83.62 96 LEU A C 1
ATOM 785 O O . LEU A 1 96 ? 4.796 -3.008 -7.141 1.00 83.62 96 LEU A O 1
ATOM 789 N N . LYS A 1 97 ? 6.592 -4.239 -7.721 1.00 85.31 97 LYS A N 1
ATOM 790 C CA . LYS A 1 97 ? 6.065 -5.503 -7.199 1.00 85.31 97 LYS A CA 1
ATOM 791 C C . LYS A 1 97 ? 5.905 -5.436 -5.681 1.00 85.31 97 LYS A C 1
ATOM 793 O O . LYS A 1 97 ? 4.861 -5.845 -5.176 1.00 85.31 97 LYS A O 1
ATOM 798 N N . ASP A 1 98 ? 6.918 -4.937 -4.980 1.00 86.94 98 ASP A N 1
ATOM 799 C CA . ASP A 1 98 ? 6.915 -4.820 -3.524 1.00 86.94 98 ASP A CA 1
ATOM 800 C C . ASP A 1 98 ? 5.819 -3.833 -3.062 1.00 86.94 98 ASP A C 1
ATOM 802 O O . ASP A 1 98 ? 5.043 -4.169 -2.165 1.00 86.94 98 ASP A O 1
ATOM 806 N N . ASP A 1 99 ? 5.645 -2.696 -3.747 1.00 85.19 99 ASP A N 1
ATOM 807 C CA . ASP A 1 99 ? 4.571 -1.724 -3.479 1.00 85.19 99 ASP A CA 1
ATOM 808 C C . ASP A 1 99 ? 3.172 -2.311 -3.730 1.00 85.19 99 ASP A C 1
ATOM 810 O O . ASP A 1 99 ? 2.234 -2.089 -2.961 1.00 85.19 99 ASP A O 1
ATOM 814 N N . THR A 1 100 ? 3.015 -3.111 -4.786 1.00 88.56 100 THR A N 1
ATOM 815 C CA . THR A 1 100 ? 1.735 -3.764 -5.111 1.00 88.56 100 THR A CA 1
ATOM 816 C C . THR A 1 100 ? 1.377 -4.841 -4.090 1.00 88.56 100 THR A C 1
ATOM 818 O O . THR A 1 100 ? 0.230 -4.919 -3.649 1.00 88.56 100 THR A O 1
ATOM 821 N N . LEU A 1 101 ? 2.355 -5.648 -3.665 1.00 88.69 101 LEU A N 1
ATOM 822 C CA . LEU A 1 101 ? 2.168 -6.615 -2.581 1.00 88.69 101 LEU A CA 1
ATOM 823 C C . LEU A 1 101 ? 1.825 -5.919 -1.263 1.00 88.69 101 LEU A C 1
ATOM 825 O O . LEU A 1 101 ? 0.985 -6.405 -0.509 1.00 88.69 101 LEU A O 1
ATOM 829 N N . PHE A 1 102 ? 2.424 -4.762 -0.997 1.00 88.12 102 PHE A N 1
ATOM 830 C CA . PHE A 1 102 ? 2.096 -3.972 0.180 1.00 88.12 102 PHE A CA 1
ATOM 831 C C . PHE A 1 102 ? 0.642 -3.473 0.163 1.00 88.12 102 PHE A C 1
ATOM 833 O O . PHE A 1 102 ? -0.064 -3.631 1.159 1.00 88.12 102 PHE A O 1
ATOM 840 N N . ILE A 1 103 ? 0.144 -2.981 -0.977 1.00 90.00 103 ILE A N 1
ATOM 841 C CA . ILE A 1 103 ? -1.276 -2.621 -1.143 1.00 90.00 103 ILE A CA 1
ATOM 842 C C . ILE A 1 103 ? -2.185 -3.844 -0.941 1.00 90.00 103 ILE A C 1
ATOM 844 O O . ILE A 1 103 ? -3.233 -3.732 -0.304 1.00 90.00 103 ILE A O 1
ATOM 848 N N . PHE A 1 104 ? -1.783 -5.027 -1.412 1.00 90.94 104 PHE A N 1
ATOM 849 C CA . PHE A 1 104 ? -2.516 -6.268 -1.145 1.00 90.94 104 PHE A CA 1
ATOM 850 C C . PHE A 1 104 ? -2.585 -6.589 0.358 1.00 90.94 104 PHE A C 1
ATOM 852 O O . PHE A 1 104 ? -3.658 -6.911 0.868 1.00 90.94 104 PHE A O 1
ATOM 859 N N . TYR A 1 105 ? -1.488 -6.435 1.105 1.00 91.62 105 TYR A N 1
ATOM 860 C CA . TYR A 1 105 ? -1.510 -6.609 2.562 1.00 91.62 105 TYR A CA 1
ATOM 861 C C . TYR A 1 105 ? -2.371 -5.560 3.277 1.00 91.62 105 TYR A C 1
ATOM 863 O O . TYR A 1 105 ? -3.037 -5.888 4.265 1.00 91.62 105 TYR A O 1
ATOM 871 N N . ILE A 1 106 ? -2.420 -4.322 2.773 1.00 91.88 106 ILE A N 1
ATOM 872 C CA . ILE A 1 106 ? -3.362 -3.308 3.265 1.00 91.88 106 ILE A CA 1
ATOM 873 C C . ILE A 1 106 ? -4.799 -3.768 3.030 1.00 91.88 106 ILE A C 1
ATOM 875 O O . ILE A 1 106 ? -5.603 -3.696 3.954 1.00 91.88 106 ILE A O 1
ATOM 879 N N . LEU A 1 107 ? -5.121 -4.292 1.844 1.00 92.06 107 LEU A N 1
ATOM 880 C CA . LEU A 1 107 ? -6.459 -4.802 1.542 1.00 92.06 107 LEU A CA 1
ATOM 881 C C . LEU A 1 107 ? -6.866 -5.917 2.513 1.00 92.06 107 LEU A C 1
ATOM 883 O O . LEU A 1 107 ? -7.950 -5.859 3.090 1.00 92.06 107 LEU A O 1
ATOM 887 N N . VAL A 1 108 ? -5.982 -6.890 2.755 1.00 92.19 108 VAL A N 1
ATOM 888 C CA . VAL A 1 108 ? -6.213 -7.957 3.744 1.00 92.19 108 VAL A CA 1
ATOM 889 C C . VAL A 1 108 ? -6.431 -7.370 5.144 1.00 92.19 108 VAL A C 1
ATOM 891 O O . VAL A 1 108 ? -7.351 -7.779 5.850 1.00 92.19 108 VAL A O 1
ATOM 894 N N . SER A 1 109 ? -5.641 -6.367 5.532 1.00 92.19 109 SER A N 1
ATOM 895 C CA . SER A 1 109 ? -5.788 -5.679 6.821 1.00 92.19 109 SER A CA 1
ATOM 896 C C . SER A 1 109 ? -7.128 -4.947 6.938 1.00 92.19 109 SER A C 1
ATOM 898 O O . SER A 1 109 ? -7.781 -5.036 7.977 1.00 92.19 109 SER A O 1
ATOM 900 N N . VAL A 1 110 ? -7.576 -4.273 5.872 1.00 91.62 110 VAL A N 1
ATOM 901 C CA . VAL A 1 110 ? -8.899 -3.635 5.800 1.00 91.62 110 VAL A CA 1
ATOM 902 C C . VAL A 1 110 ? -9.997 -4.679 5.978 1.00 91.62 110 VAL A C 1
ATOM 904 O O . VAL A 1 110 ? -10.875 -4.472 6.808 1.00 91.62 110 VAL A O 1
ATOM 907 N N . PHE A 1 111 ? -9.922 -5.822 5.288 1.00 90.62 111 PHE A N 1
ATOM 908 C CA . PHE A 1 111 ? -10.886 -6.914 5.462 1.00 90.62 111 PHE A CA 1
ATOM 909 C C . PHE A 1 111 ? -10.959 -7.397 6.912 1.00 90.62 111 PHE A C 1
ATOM 911 O O . PHE A 1 111 ? -12.052 -7.501 7.470 1.00 90.62 111 PHE A O 1
ATOM 918 N N . ILE A 1 112 ? -9.807 -7.645 7.542 1.00 90.50 112 ILE A N 1
ATOM 919 C CA . ILE A 1 112 ? -9.741 -8.071 8.945 1.00 90.50 112 ILE A CA 1
ATOM 920 C C . ILE A 1 112 ? -10.391 -7.019 9.850 1.00 90.50 112 ILE A C 1
ATOM 922 O O . ILE A 1 112 ? -11.234 -7.358 10.676 1.00 90.50 112 ILE A O 1
ATOM 926 N N . ILE A 1 113 ? -10.060 -5.738 9.677 1.00 90.19 113 ILE A N 1
ATOM 927 C CA . ILE A 1 113 ? -10.618 -4.651 10.492 1.00 90.19 113 ILE A CA 1
ATOM 928 C C . ILE A 1 113 ? -12.121 -4.498 10.274 1.00 90.19 113 ILE A C 1
ATOM 930 O O . ILE A 1 113 ? -12.846 -4.294 11.243 1.00 90.19 113 ILE A O 1
ATOM 934 N N . SER A 1 114 ? -12.611 -4.617 9.043 1.00 86.88 114 SER A N 1
ATOM 935 C CA . SER A 1 114 ? -14.044 -4.544 8.748 1.00 86.88 114 SER A CA 1
ATOM 936 C C . SER A 1 114 ? -14.819 -5.703 9.380 1.00 86.88 114 SER A C 1
ATOM 938 O O . SER A 1 114 ? -15.927 -5.495 9.874 1.00 86.88 114 SER A O 1
ATOM 940 N N . ILE A 1 115 ? -14.233 -6.904 9.446 1.00 86.12 115 ILE A N 1
ATOM 941 C CA . ILE A 1 115 ? -14.809 -8.031 10.195 1.00 86.12 115 ILE A CA 1
ATOM 942 C C . ILE A 1 115 ? -14.797 -7.725 11.699 1.00 86.12 115 ILE A C 1
ATOM 944 O O . ILE A 1 115 ? -15.837 -7.807 12.349 1.00 86.12 115 ILE A O 1
ATOM 948 N N . LEU A 1 116 ? -13.660 -7.284 12.251 1.00 84.75 116 LEU A N 1
ATOM 949 C CA . LEU A 1 116 ? -13.523 -6.922 13.671 1.00 84.75 116 LEU A CA 1
ATOM 950 C C . LEU A 1 116 ? -14.430 -5.754 14.092 1.00 84.75 116 LEU A C 1
ATOM 952 O O . LEU A 1 116 ? -14.795 -5.643 15.262 1.00 84.75 116 LEU A O 1
ATOM 956 N N . ASN A 1 117 ? -14.793 -4.872 13.162 1.00 82.50 117 ASN A N 1
ATOM 957 C CA . ASN A 1 117 ? -15.731 -3.778 13.393 1.00 82.50 117 ASN A CA 1
ATOM 958 C C . ASN A 1 117 ? -17.169 -4.291 13.583 1.00 82.50 117 ASN A C 1
ATOM 960 O O . ASN A 1 117 ? -17.921 -3.720 14.365 1.00 82.50 117 ASN A O 1
ATOM 964 N N . LYS A 1 118 ? -17.540 -5.379 12.895 1.00 79.12 118 LYS A N 1
ATOM 965 C CA . LYS A 1 118 ? -18.889 -5.969 12.935 1.00 79.12 118 LYS A CA 1
ATOM 966 C C . LYS A 1 118 ? -19.040 -7.105 13.945 1.00 79.12 118 LYS A C 1
ATOM 968 O O . LYS A 1 118 ? -20.156 -7.394 14.362 1.00 79.12 118 LYS A O 1
ATOM 973 N N . CYS A 1 119 ? -17.949 -7.755 14.335 1.00 78.00 119 CYS A N 1
ATOM 974 C CA . CYS A 1 119 ? -17.967 -8.775 15.374 1.00 78.00 119 CYS A CA 1
ATOM 975 C C . CYS A 1 119 ? -17.862 -8.120 16.754 1.00 78.00 119 CYS A C 1
ATOM 977 O O . CYS A 1 119 ? -16.849 -7.497 17.076 1.00 78.00 119 CYS A O 1
ATOM 979 N N . ASP A 1 120 ? -18.872 -8.293 17.602 1.00 66.00 120 ASP A N 1
ATOM 980 C CA . ASP A 1 120 ? -18.694 -8.065 19.033 1.00 66.00 120 ASP A CA 1
ATOM 981 C C . ASP A 1 120 ? -17.880 -9.221 19.608 1.00 66.00 120 ASP A C 1
ATOM 983 O O . ASP A 1 120 ? -18.321 -10.367 19.606 1.00 66.00 120 ASP A O 1
ATOM 987 N N . ILE A 1 121 ? -16.652 -8.931 20.044 1.00 63.81 121 ILE A N 1
ATOM 988 C CA . ILE A 1 121 ? -15.779 -9.916 20.682 1.00 63.81 121 ILE A CA 1
ATOM 989 C C . ILE A 1 121 ? -16.093 -9.890 22.182 1.00 63.81 121 ILE A C 1
ATOM 991 O O . ILE A 1 121 ? -15.644 -8.971 22.870 1.00 63.81 121 ILE A O 1
ATOM 995 N N . PRO A 1 122 ? -16.817 -10.885 22.729 1.00 57.06 122 PRO A N 1
ATOM 996 C CA . PRO A 1 122 ? -17.250 -10.872 24.129 1.00 57.06 122 PRO A CA 1
ATOM 997 C C . PRO A 1 122 ? -16.083 -10.937 25.131 1.00 57.06 122 PRO A C 1
ATOM 999 O O . PRO A 1 122 ? -16.252 -10.608 26.302 1.00 57.06 122 PRO A O 1
ATOM 1002 N N . ILE A 1 123 ? -14.891 -11.342 24.677 1.00 57.22 123 ILE A N 1
ATOM 1003 C CA . ILE A 1 123 ? -13.693 -11.537 25.509 1.00 57.22 123 ILE A CA 1
ATOM 1004 C C . ILE A 1 123 ? -12.870 -10.242 25.652 1.00 57.22 123 ILE A C 1
ATOM 1006 O O . ILE A 1 123 ? -12.162 -10.071 26.642 1.00 57.22 123 ILE A O 1
ATOM 1010 N N . VAL A 1 124 ? -12.978 -9.293 24.715 1.00 63.47 124 VAL A N 1
ATOM 1011 C CA . VAL A 1 124 ? -12.188 -8.051 24.731 1.00 63.47 124 VAL A CA 1
ATOM 1012 C C . VAL A 1 124 ? -13.064 -6.912 25.241 1.00 63.47 124 VAL A C 1
ATOM 1014 O O . VAL A 1 124 ? -13.666 -6.167 24.469 1.00 63.47 124 VAL A O 1
ATOM 1017 N N . LYS A 1 125 ? -13.146 -6.763 26.567 1.00 65.00 125 LYS A N 1
ATOM 1018 C CA . LYS A 1 125 ? -13.733 -5.560 27.170 1.00 65.00 125 LYS A CA 1
ATOM 1019 C C . LYS A 1 125 ? -12.806 -4.380 26.879 1.00 65.00 125 LYS A C 1
ATOM 1021 O O . LYS A 1 125 ? -11.672 -4.339 27.347 1.00 65.00 125 LYS A O 1
ATOM 1026 N N . TRP A 1 126 ? -13.278 -3.443 26.061 1.00 69.44 126 TRP A N 1
ATOM 1027 C CA . TRP A 1 126 ? -12.524 -2.257 25.660 1.00 69.44 126 TRP A CA 1
ATOM 102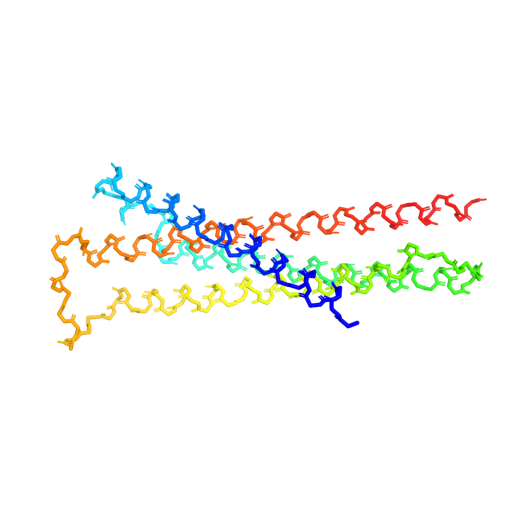8 C C . TRP A 1 126 ? -12.481 -1.230 26.801 1.00 69.44 126 TRP A C 1
ATOM 1030 O O . TRP A 1 126 ? -13.196 -0.235 26.772 1.00 69.44 126 TRP A O 1
ATOM 1040 N N . ASP A 1 127 ? -11.662 -1.483 27.821 1.00 65.19 127 ASP A N 1
ATOM 1041 C CA . ASP A 1 127 ? -11.627 -0.684 29.060 1.00 65.19 127 ASP A CA 1
ATOM 1042 C C . ASP A 1 127 ? -10.621 0.490 29.009 1.00 65.19 127 ASP A C 1
ATOM 1044 O O . ASP A 1 127 ? -10.176 1.038 30.021 1.00 65.19 127 ASP A O 1
ATOM 1048 N N . PHE A 1 128 ? -10.219 0.899 27.801 1.00 72.38 128 PHE A N 1
ATOM 1049 C CA . PHE A 1 128 ? -9.294 2.014 27.613 1.00 72.38 128 PHE A CA 1
ATOM 1050 C C . PHE A 1 128 ? -10.014 3.357 27.796 1.00 72.38 128 PHE A C 1
ATOM 1052 O O . PHE A 1 128 ? -10.727 3.821 26.909 1.00 72.38 128 PHE A O 1
ATOM 1059 N N . LYS A 1 129 ? -9.754 4.041 28.919 1.00 67.25 129 LYS A N 1
ATOM 1060 C CA . LYS A 1 129 ? -10.307 5.381 29.220 1.00 67.25 129 LYS A CA 1
ATOM 1061 C C . LYS A 1 129 ? -9.918 6.476 28.216 1.00 67.25 129 LYS A C 1
ATOM 1063 O O . LYS A 1 129 ? -10.581 7.505 28.155 1.00 67.25 129 LYS A O 1
ATOM 1068 N N . ILE A 1 130 ? -8.835 6.281 27.460 1.00 71.12 130 ILE A N 1
ATOM 1069 C CA . ILE A 1 130 ? -8.241 7.313 26.592 1.00 71.12 130 ILE A CA 1
ATOM 1070 C C . ILE A 1 130 ? -8.852 7.297 25.181 1.00 71.12 130 ILE A C 1
ATOM 1072 O O . ILE A 1 130 ? -9.028 8.353 24.579 1.00 71.12 130 ILE A O 1
ATOM 1076 N N . ILE A 1 131 ? -9.194 6.119 24.644 1.00 77.50 131 ILE A N 1
ATOM 1077 C CA . ILE A 1 131 ? -9.696 5.956 23.272 1.00 77.50 131 ILE A CA 1
ATOM 1078 C C . ILE A 1 131 ? -10.841 4.943 23.249 1.00 77.50 131 ILE A C 1
ATOM 1080 O O . ILE A 1 131 ? -10.685 3.787 23.645 1.00 77.50 131 ILE A O 1
ATOM 1084 N N . THR A 1 132 ? -11.979 5.365 22.698 1.00 84.12 132 THR A N 1
ATOM 1085 C CA . THR A 1 132 ? -13.109 4.477 22.407 1.00 84.12 132 THR A CA 1
ATOM 1086 C C . THR A 1 132 ? -12.770 3.519 21.262 1.00 84.12 132 THR A C 1
ATOM 1088 O O . THR A 1 132 ? -12.029 3.879 20.344 1.00 84.12 132 THR A O 1
ATOM 1091 N N . ARG A 1 133 ? -13.359 2.313 21.267 1.00 82.56 133 ARG A N 1
ATOM 1092 C CA . ARG A 1 133 ? -13.208 1.311 20.189 1.00 82.56 133 ARG A CA 1
ATOM 1093 C C . ARG A 1 133 ? -13.423 1.923 18.802 1.00 82.56 133 ARG A C 1
ATOM 1095 O O . ARG A 1 133 ? -12.607 1.719 17.909 1.00 82.56 133 ARG A O 1
ATOM 1102 N N . ASN A 1 134 ? -14.467 2.736 18.642 1.00 84.31 134 ASN A N 1
ATOM 1103 C CA . ASN A 1 134 ? -14.800 3.366 17.361 1.00 84.31 134 ASN A CA 1
ATOM 1104 C C . ASN A 1 134 ? -13.718 4.350 16.897 1.00 84.31 134 ASN A C 1
ATOM 1106 O O . ASN A 1 134 ? -13.371 4.363 15.719 1.00 84.31 134 ASN A O 1
ATOM 1110 N N . ASN A 1 135 ? -13.142 5.132 17.814 1.00 85.12 135 ASN A N 1
ATOM 1111 C CA . ASN A 1 135 ? -12.050 6.048 17.485 1.00 85.12 135 ASN A CA 1
ATOM 1112 C C . ASN A 1 135 ? -10.755 5.294 17.168 1.00 85.12 135 ASN A C 1
ATOM 1114 O O . ASN A 1 135 ? -10.017 5.710 16.280 1.00 85.12 135 ASN A O 1
ATOM 1118 N N . PHE A 1 136 ? -10.493 4.168 17.837 1.00 87.44 136 PHE A N 1
ATOM 1119 C CA . PHE A 1 136 ? -9.354 3.310 17.513 1.00 87.44 136 PHE A CA 1
ATOM 1120 C C . PHE A 1 136 ? -9.481 2.689 16.119 1.00 87.44 136 PHE A C 1
ATOM 1122 O O . PHE A 1 136 ? -8.546 2.737 15.325 1.00 87.44 136 PHE A O 1
ATOM 1129 N N . ILE A 1 137 ? -10.658 2.153 15.791 1.00 89.06 137 ILE A N 1
ATOM 1130 C CA . ILE A 1 137 ? -10.936 1.597 14.463 1.00 89.06 137 ILE A CA 1
ATOM 1131 C C . ILE A 1 137 ? -10.815 2.692 13.398 1.00 89.06 137 ILE A C 1
ATOM 1133 O O . ILE A 1 137 ? -10.172 2.478 12.372 1.00 89.06 137 ILE A O 1
ATOM 1137 N N . ALA A 1 138 ? -11.369 3.882 13.648 1.00 88.94 138 ALA A N 1
ATOM 1138 C CA . ALA A 1 138 ? -11.240 5.026 12.749 1.00 88.94 138 ALA A CA 1
ATOM 1139 C C . ALA A 1 138 ? -9.775 5.449 12.542 1.00 88.94 138 ALA A C 1
ATOM 1141 O O . ALA A 1 138 ? -9.379 5.738 11.414 1.00 88.94 138 ALA A O 1
ATOM 1142 N N . LEU A 1 139 ? -8.963 5.428 13.603 1.00 90.94 139 LEU A N 1
ATOM 1143 C CA . LEU A 1 139 ? -7.530 5.710 13.543 1.00 90.94 139 LEU A CA 1
ATOM 1144 C C . LEU A 1 139 ? -6.806 4.729 12.624 1.00 90.94 139 LEU A C 1
ATOM 1146 O O . LEU A 1 139 ? -6.090 5.159 11.721 1.00 90.94 139 LEU A O 1
ATOM 1150 N N . ILE A 1 140 ? -7.030 3.423 12.803 1.00 91.75 140 ILE A N 1
ATOM 1151 C CA . ILE A 1 140 ? -6.389 2.417 11.950 1.00 91.75 140 ILE A CA 1
ATOM 1152 C C . ILE A 1 140 ? -6.859 2.568 10.499 1.00 91.75 140 ILE A C 1
ATOM 1154 O O . ILE A 1 140 ? -6.039 2.538 9.586 1.00 91.75 140 ILE A O 1
ATOM 1158 N N . LYS A 1 141 ? -8.157 2.784 10.264 1.00 92.31 141 LYS A N 1
ATOM 1159 C CA . LYS A 1 141 ? -8.701 2.990 8.914 1.00 92.31 141 LYS A CA 1
ATOM 1160 C C . LYS A 1 141 ? -8.064 4.189 8.207 1.00 92.31 141 LYS A C 1
ATOM 1162 O O . LYS A 1 141 ? -7.625 4.054 7.069 1.00 92.31 141 LYS A O 1
ATOM 1167 N N . LEU A 1 142 ? -7.952 5.335 8.883 1.00 92.81 142 LEU A N 1
ATOM 1168 C CA . LEU A 1 142 ? -7.267 6.515 8.341 1.00 92.81 142 LEU A CA 1
ATOM 1169 C C . LEU A 1 142 ? -5.799 6.240 8.045 1.00 92.81 142 LEU A C 1
ATOM 1171 O O . LEU A 1 142 ? -5.293 6.623 6.992 1.00 92.81 142 LEU A O 1
ATOM 1175 N N . PHE A 1 143 ? -5.123 5.556 8.962 1.00 94.19 143 PHE A N 1
ATOM 1176 C CA . PHE A 1 143 ? -3.735 5.176 8.777 1.00 94.19 143 PHE A CA 1
ATOM 1177 C C . PHE A 1 143 ? -3.544 4.303 7.525 1.00 94.19 143 PHE A C 1
ATOM 1179 O O . PHE A 1 143 ? -2.657 4.575 6.716 1.00 94.19 143 PHE A O 1
ATOM 1186 N N . LEU A 1 144 ? -4.421 3.320 7.301 1.00 93.62 144 LEU A N 1
ATOM 1187 C CA . LEU A 1 144 ? -4.398 2.474 6.103 1.00 93.62 144 LEU A CA 1
ATOM 1188 C C . LEU A 1 144 ? -4.693 3.256 4.816 1.00 93.62 144 LEU A C 1
ATOM 1190 O O . LEU A 1 144 ? -4.048 3.004 3.796 1.00 93.62 144 LEU A O 1
ATOM 1194 N N . ILE A 1 145 ? -5.603 4.236 4.852 1.00 93.38 145 ILE A N 1
ATOM 1195 C CA . ILE A 1 145 ? -5.845 5.139 3.712 1.00 93.38 145 ILE A CA 1
ATOM 1196 C C . ILE A 1 145 ? -4.563 5.895 3.361 1.00 93.38 145 ILE A C 1
ATOM 1198 O O . ILE A 1 145 ? -4.155 5.908 2.199 1.00 93.38 145 ILE A O 1
ATOM 1202 N N . PHE A 1 146 ? -3.894 6.488 4.352 1.00 93.94 146 PHE A N 1
ATOM 1203 C CA . PHE A 1 146 ? -2.663 7.234 4.108 1.00 93.94 146 PHE A CA 1
ATOM 1204 C C . PHE A 1 146 ? -1.527 6.352 3.593 1.00 93.94 146 PHE A C 1
ATOM 1206 O O . PHE A 1 146 ? -0.822 6.763 2.673 1.00 93.94 146 PHE A O 1
ATOM 1213 N N . LEU A 1 147 ? -1.374 5.135 4.123 1.00 92.19 147 LEU A N 1
ATOM 1214 C CA . LEU A 1 147 ? -0.413 4.169 3.591 1.00 92.19 147 LEU A CA 1
ATOM 1215 C C . LEU A 1 147 ? -0.721 3.808 2.134 1.00 92.19 147 LEU A C 1
ATOM 1217 O O . LEU A 1 147 ? 0.187 3.790 1.309 1.00 92.19 147 LEU A O 1
ATOM 1221 N N . THR A 1 148 ? -1.995 3.602 1.794 1.00 92.56 148 THR A N 1
ATOM 1222 C CA . THR A 1 148 ? -2.412 3.300 0.414 1.00 92.56 148 THR A CA 1
ATOM 1223 C C . THR A 1 148 ? -2.076 4.450 -0.535 1.00 92.56 148 THR A C 1
ATOM 1225 O O . THR A 1 148 ? -1.516 4.227 -1.607 1.00 92.56 148 THR A O 1
ATOM 1228 N N . LEU A 1 149 ? -2.371 5.693 -0.138 1.00 93.38 149 LEU A N 1
ATOM 1229 C CA . LEU A 1 149 ? -2.033 6.887 -0.920 1.00 93.38 149 LEU A CA 1
ATOM 1230 C C . LEU A 1 149 ? -0.519 7.057 -1.081 1.00 93.38 149 LEU A C 1
ATOM 1232 O O . LEU A 1 149 ? -0.046 7.446 -2.150 1.00 93.38 149 LEU A O 1
ATOM 1236 N N . PHE A 1 150 ? 0.244 6.756 -0.031 1.00 91.88 150 PHE A N 1
ATOM 1237 C CA . PHE A 1 150 ? 1.698 6.798 -0.076 1.00 91.88 150 PHE A CA 1
ATOM 1238 C C . PHE A 1 150 ? 2.257 5.780 -1.082 1.00 91.88 150 PHE A C 1
ATOM 1240 O O . PHE A 1 150 ? 3.055 6.154 -1.939 1.00 91.88 150 PHE A O 1
ATOM 1247 N N . SER A 1 151 ? 1.783 4.534 -1.052 1.00 89.25 151 SER A N 1
ATOM 1248 C CA . SER A 1 151 ? 2.188 3.509 -2.023 1.00 89.25 151 SER A CA 1
ATOM 1249 C C . SER A 1 151 ? 1.766 3.852 -3.447 1.00 89.25 151 SER A C 1
ATOM 1251 O O . SER A 1 151 ? 2.547 3.675 -4.376 1.00 89.25 151 SER A O 1
ATOM 1253 N N . LEU A 1 152 ? 0.572 4.420 -3.637 1.00 89.56 152 LEU A N 1
ATOM 1254 C CA . LEU A 1 152 ? 0.135 4.900 -4.948 1.00 89.56 152 LEU A CA 1
ATOM 1255 C C . LEU A 1 152 ? 1.098 5.955 -5.515 1.00 89.56 152 LEU A C 1
ATOM 1257 O O . LEU A 1 152 ? 1.448 5.902 -6.694 1.00 89.56 152 LEU A O 1
ATOM 1261 N N . ARG A 1 153 ? 1.560 6.899 -4.684 1.00 92.44 153 ARG A N 1
ATOM 1262 C CA . ARG A 1 153 ? 2.557 7.898 -5.095 1.00 92.44 153 ARG A CA 1
ATOM 1263 C C . ARG A 1 153 ? 3.845 7.234 -5.585 1.00 92.44 153 ARG A C 1
ATOM 1265 O O . ARG A 1 153 ? 4.390 7.658 -6.605 1.00 92.44 153 ARG A O 1
ATOM 1272 N N . ASP A 1 154 ? 4.337 6.234 -4.860 1.00 87.62 154 ASP A N 1
ATOM 1273 C CA . ASP A 1 154 ? 5.589 5.553 -5.194 1.00 87.62 154 ASP A CA 1
ATOM 1274 C C . ASP A 1 154 ? 5.452 4.749 -6.497 1.00 87.62 154 ASP A C 1
ATOM 1276 O O . ASP A 1 154 ? 6.283 4.902 -7.393 1.00 87.62 154 ASP A O 1
ATOM 1280 N N . ILE A 1 155 ? 4.326 4.060 -6.700 1.00 87.94 155 ILE A N 1
ATOM 1281 C CA . ILE A 1 155 ? 3.992 3.385 -7.965 1.00 87.94 155 ILE A CA 1
ATOM 1282 C C . ILE A 1 155 ? 3.974 4.364 -9.144 1.00 87.94 155 ILE A C 1
ATOM 1284 O O . ILE A 1 155 ? 4.612 4.109 -10.169 1.00 87.94 155 ILE A O 1
ATOM 1288 N N . ILE A 1 156 ? 3.292 5.506 -9.006 1.00 88.50 156 ILE A N 1
ATOM 1289 C CA . ILE A 1 156 ? 3.225 6.538 -10.054 1.00 88.50 156 ILE A CA 1
ATOM 1290 C C . ILE A 1 156 ? 4.627 7.074 -10.379 1.00 88.50 156 ILE A C 1
ATOM 1292 O O . ILE A 1 156 ? 4.990 7.234 -11.547 1.00 88.50 156 ILE A O 1
ATOM 1296 N N . LYS A 1 157 ? 5.448 7.329 -9.357 1.00 88.31 157 LYS A N 1
ATOM 1297 C CA . LYS A 1 157 ? 6.817 7.824 -9.537 1.00 88.31 157 LYS A CA 1
ATOM 1298 C C . LYS A 1 157 ? 7.701 6.809 -10.265 1.00 88.31 157 LYS A C 1
ATOM 1300 O O . LYS A 1 157 ? 8.473 7.189 -11.153 1.00 88.31 157 LYS A O 1
ATOM 1305 N N . THR A 1 158 ? 7.590 5.532 -9.914 1.00 85.50 158 THR A N 1
ATOM 1306 C CA . THR A 1 158 ? 8.349 4.453 -10.554 1.00 85.50 158 THR A CA 1
ATOM 1307 C C . THR A 1 158 ? 7.913 4.271 -12.006 1.00 85.50 158 THR A C 1
ATOM 1309 O O . THR A 1 158 ? 8.767 4.195 -12.890 1.00 85.50 158 THR A O 1
ATOM 1312 N N . LEU A 1 159 ? 6.606 4.332 -12.283 1.00 84.44 159 LEU A N 1
ATOM 1313 C CA . LEU A 1 159 ? 6.059 4.330 -13.642 1.00 84.44 159 LEU A CA 1
ATOM 1314 C C . LEU A 1 159 ? 6.655 5.457 -14.500 1.00 84.44 159 LEU A C 1
ATOM 1316 O O . LEU A 1 159 ? 7.203 5.184 -15.568 1.00 84.44 159 LEU A O 1
ATOM 1320 N N . PHE A 1 160 ? 6.624 6.709 -14.028 1.00 86.25 160 PHE A N 1
ATOM 1321 C CA . PHE A 1 160 ? 7.216 7.830 -14.770 1.00 86.25 160 PHE A CA 1
ATOM 1322 C C . PHE A 1 160 ? 8.720 7.661 -14.998 1.00 86.25 160 PHE A C 1
ATOM 1324 O O . PHE A 1 160 ? 9.228 7.992 -16.069 1.00 86.25 160 PHE A O 1
ATOM 1331 N N . THR A 1 161 ? 9.437 7.105 -14.022 1.00 83.62 161 THR A N 1
ATOM 1332 C CA . THR A 1 161 ? 10.874 6.834 -14.157 1.00 83.62 161 THR A CA 1
ATOM 1333 C C . THR A 1 161 ? 11.146 5.823 -15.273 1.00 83.62 161 THR A C 1
ATOM 1335 O O . THR A 1 161 ? 12.066 6.026 -16.067 1.00 83.62 161 THR A O 1
ATOM 1338 N N . ILE A 1 162 ? 10.334 4.768 -15.381 1.00 79.00 162 ILE A N 1
ATOM 1339 C CA . ILE A 1 162 ? 10.475 3.766 -16.444 1.00 79.00 162 ILE A CA 1
ATOM 1340 C C . ILE A 1 162 ? 10.107 4.353 -17.810 1.00 79.00 162 ILE A C 1
ATOM 1342 O O . ILE A 1 162 ? 10.843 4.137 -18.771 1.00 79.00 162 ILE A O 1
ATOM 1346 N N . ILE A 1 163 ? 9.025 5.134 -17.902 1.00 81.75 163 ILE A N 1
ATOM 1347 C CA . ILE A 1 163 ? 8.625 5.805 -19.151 1.00 81.75 163 ILE A CA 1
ATOM 1348 C C . ILE A 1 163 ? 9.749 6.718 -19.656 1.00 81.75 163 ILE A C 1
ATOM 1350 O O . ILE A 1 163 ? 10.142 6.626 -20.818 1.00 81.75 163 ILE A O 1
ATOM 1354 N N . ASN A 1 164 ? 10.331 7.540 -18.779 1.00 82.81 164 ASN A N 1
ATOM 1355 C CA . ASN A 1 164 ? 11.440 8.424 -19.143 1.00 82.81 164 ASN A CA 1
ATOM 1356 C C . ASN A 1 164 ? 12.667 7.642 -19.632 1.00 82.81 164 ASN A C 1
ATOM 1358 O O . ASN A 1 164 ? 13.323 8.047 -20.590 1.00 82.81 164 ASN A O 1
ATOM 1362 N N . LEU A 1 165 ? 12.966 6.503 -19.002 1.00 76.75 165 LEU A N 1
ATOM 1363 C CA . LEU A 1 165 ? 14.067 5.639 -19.418 1.00 76.75 165 LEU A CA 1
ATOM 1364 C C . LEU A 1 165 ? 13.794 4.976 -20.777 1.00 76.75 165 LEU A C 1
ATOM 1366 O O . LEU A 1 165 ? 14.700 4.890 -21.603 1.00 76.75 165 LEU A O 1
ATOM 1370 N N . SER A 1 166 ? 12.550 4.567 -21.034 1.00 75.50 166 SER A N 1
ATOM 1371 C CA . SER A 1 166 ? 12.116 4.039 -22.331 1.00 75.50 166 SER A CA 1
ATOM 1372 C C . SER A 1 166 ? 12.235 5.086 -23.444 1.00 75.50 166 SER A C 1
ATOM 1374 O O . SER A 1 166 ? 12.766 4.784 -24.511 1.00 75.50 166 SER A O 1
ATOM 1376 N N . ASN A 1 167 ? 11.794 6.324 -23.198 1.00 77.94 167 ASN A N 1
ATOM 1377 C CA . ASN A 1 167 ? 11.881 7.416 -24.174 1.00 77.94 167 ASN A CA 1
ATOM 1378 C C . ASN A 1 167 ? 13.337 7.758 -24.508 1.00 77.94 167 ASN A C 1
ATOM 1380 O O . ASN A 1 167 ? 13.693 7.829 -25.681 1.00 77.94 167 ASN A O 1
ATOM 1384 N N . TYR A 1 168 ? 14.198 7.852 -23.490 1.00 76.19 168 TYR A N 1
ATOM 1385 C CA . TYR A 1 168 ? 15.634 8.077 -23.672 1.00 76.19 168 TYR A CA 1
ATOM 1386 C C . TYR A 1 168 ? 16.290 7.015 -24.572 1.00 76.19 168 TYR A C 1
ATOM 1388 O O . TYR A 1 168 ? 17.106 7.334 -25.435 1.00 76.19 168 TYR A O 1
ATOM 1396 N N . LEU A 1 169 ? 15.918 5.742 -24.404 1.00 68.88 169 LEU A N 1
ATOM 1397 C CA . LEU A 1 169 ? 16.417 4.654 -25.252 1.00 68.88 169 LEU A CA 1
ATOM 1398 C C . LEU A 1 169 ? 15.863 4.719 -26.682 1.00 68.88 169 LEU A C 1
ATOM 1400 O O . LEU A 1 169 ? 16.556 4.328 -27.617 1.00 68.88 169 LEU A O 1
ATOM 1404 N N . SER A 1 170 ? 14.631 5.202 -26.862 1.00 69.50 170 SER A N 1
ATOM 1405 C CA . SER A 1 170 ? 14.027 5.375 -28.186 1.00 69.50 170 SER A CA 1
ATOM 1406 C C . SER A 1 170 ? 14.656 6.525 -28.975 1.00 69.50 170 SER A C 1
ATOM 1408 O O . SER A 1 170 ? 14.783 6.419 -30.192 1.00 69.50 170 SER A O 1
ATOM 1410 N N . GLU A 1 171 ? 15.029 7.623 -28.317 1.00 70.62 171 GLU A N 1
ATOM 1411 C CA . GLU A 1 171 ? 15.641 8.789 -28.970 1.00 70.62 171 GLU A CA 1
ATOM 1412 C C . GLU A 1 171 ? 17.070 8.505 -29.439 1.00 70.62 171 GLU A C 1
ATOM 1414 O O . GLU A 1 171 ? 17.437 8.904 -30.538 1.00 70.62 171 GLU A O 1
ATOM 1419 N N . HIS A 1 172 ? 17.844 7.732 -28.672 1.00 61.59 172 HIS A N 1
ATOM 1420 C CA . HIS A 1 172 ? 19.189 7.282 -29.060 1.00 61.59 172 HIS A CA 1
ATOM 1421 C C . HIS A 1 172 ? 19.208 6.074 -30.015 1.00 61.59 172 HIS A C 1
ATOM 1423 O O . HIS A 1 172 ? 20.270 5.517 -30.285 1.00 61.59 172 HIS A O 1
ATOM 1429 N N . LYS A 1 173 ? 18.039 5.653 -30.514 1.00 51.69 173 LYS A N 1
ATOM 1430 C CA . LYS A 1 173 ? 17.891 4.635 -31.567 1.00 51.69 173 LYS A CA 1
ATOM 1431 C C . LYS A 1 173 ? 17.915 5.243 -32.981 1.00 51.69 173 LYS A C 1
ATOM 1433 O O . LYS A 1 173 ? 17.983 4.482 -33.945 1.00 51.69 173 LYS A O 1
ATOM 1438 N N . LYS A 1 174 ? 17.793 6.572 -33.101 1.00 46.06 174 LYS A N 1
ATOM 1439 C CA . LYS A 1 174 ? 17.964 7.327 -34.354 1.00 46.06 174 LYS A CA 1
ATOM 1440 C C . LYS A 1 174 ? 19.419 7.736 -34.525 1.00 46.06 174 LYS A C 1
ATOM 1442 O O . LYS A 1 174 ? 19.866 7.708 -35.688 1.00 46.06 174 LYS A O 1
#

Sequence (174 aa):
MKIKIIKTIIANFKILTIFIVLFIISAFFVTLNKKIYTLSILEDQFLINFVGTILALSVAIITLLYSIIDKVRESIIKFHFQNTKTDRIPHLLKELKDDTLFIFYILVSVFIISILNKCDIPIVKWDFKIITRNNFIALIKLFLIFLTLFSLRDIIKTLFTIINLSNYLSEHKK

pLDDT: mean 80.13, std 12.41, range [46.06, 95.25]

Secondary structure (DSSP, 8-state):
-HHHHHHHHHHHHHHHHHHHHHHHHHHHHHHH-TTGGG-GGGSHHHHHHHHHHHHHHHHHHHHHHHHHHHHHHHHHHHHT---TTGGGHHHHHHHHHHHHHHHHHHHHHHHHHHHHHHS--TT-----SSS-HHHHHHHHHHHHHHHHHHHHHHHHHHHHHHHHHHHHHHHTT-

Foldseek 3Di:
DVVVVVVVVVVVVVVVVVLVVLLVVLLVVLVVDVVLLPDPCLDLVNLLVVLVVLLVVLVVLLVVLVVLLVVLVVLCVVVVDPDPVNVCSVVLSVLSVVLSVVSVVLSVVSVVLNVVVPDDDVVDDPPDPPDDPSSVSSSVSSSSVVSSVVSSVSSVVSSVVSVVVSVVSVVVVD